Protein AF-A0A5K0XJ18-F1 (afdb_monomer_lite)

Structure (mmCIF, N/CA/C/O backbone):
data_AF-A0A5K0XJ18-F1
#
_entry.id   AF-A0A5K0XJ18-F1
#
loop_
_atom_site.group_PDB
_atom_site.id
_atom_site.type_symbol
_atom_site.label_atom_id
_atom_site.label_alt_id
_atom_site.label_comp_id
_atom_site.label_asym_id
_atom_site.label_entity_id
_atom_site.label_seq_id
_atom_site.pdbx_PDB_ins_code
_atom_site.Cartn_x
_atom_site.Cartn_y
_atom_site.Cartn_z
_atom_site.occupancy
_atom_site.B_iso_or_equiv
_ato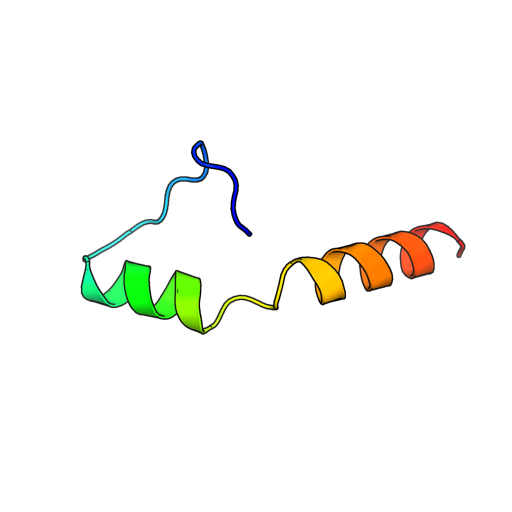m_site.auth_seq_id
_atom_site.auth_comp_id
_atom_site.auth_asym_id
_atom_site.auth_atom_id
_atom_site.pdbx_PDB_model_num
ATOM 1 N N . GLY A 1 1 ? 1.767 -9.042 -3.746 1.00 77.00 1 GLY A N 1
ATOM 2 C CA . GLY A 1 1 ? 1.072 -8.349 -2.643 1.00 77.00 1 GLY A CA 1
ATOM 3 C C . GLY A 1 1 ? 1.826 -7.086 -2.282 1.00 77.00 1 GLY A C 1
ATOM 4 O O . GLY A 1 1 ? 2.803 -6.778 -2.957 1.00 77.00 1 GLY A O 1
ATOM 5 N N . PHE A 1 2 ? 1.377 -6.363 -1.258 1.00 85.19 2 PHE A N 1
ATOM 6 C CA . PHE A 1 2 ? 2.133 -5.244 -0.684 1.00 85.19 2 PHE A CA 1
ATOM 7 C C . PHE A 1 2 ? 3.237 -5.754 0.244 1.00 85.19 2 PHE A C 1
ATOM 9 O O . PHE A 1 2 ? 3.129 -6.856 0.771 1.00 85.19 2 PHE A O 1
ATOM 16 N N . SER A 1 3 ? 4.288 -4.957 0.431 1.00 88.81 3 SER A N 1
ATOM 17 C CA . SER A 1 3 ? 5.298 -5.213 1.463 1.00 88.81 3 SER A CA 1
ATOM 18 C C . SER A 1 3 ? 4.708 -4.956 2.849 1.00 88.81 3 SER A C 1
ATOM 20 O O . SER A 1 3 ? 3.988 -3.975 3.022 1.00 88.81 3 SER A O 1
ATOM 22 N N . ASP A 1 4 ? 5.088 -5.754 3.847 1.00 89.00 4 ASP A N 1
ATOM 23 C CA . ASP A 1 4 ? 4.673 -5.565 5.247 1.00 89.00 4 ASP A CA 1
ATOM 24 C C . ASP A 1 4 ? 5.124 -4.214 5.824 1.00 89.00 4 ASP A C 1
ATOM 26 O O . ASP A 1 4 ? 4.546 -3.704 6.780 1.00 89.00 4 ASP A O 1
ATOM 30 N N . LYS A 1 5 ? 6.146 -3.598 5.217 1.00 93.62 5 LYS A N 1
ATOM 31 C CA . LYS A 1 5 ? 6.631 -2.261 5.589 1.00 93.62 5 LYS A CA 1
ATOM 32 C C . LYS A 1 5 ? 5.789 -1.126 4.992 1.00 93.62 5 LYS A C 1
ATOM 34 O O . LYS A 1 5 ? 6.048 0.037 5.292 1.00 93.62 5 LYS A O 1
ATOM 39 N N . TYR A 1 6 ? 4.834 -1.424 4.109 1.00 89.31 6 TYR A N 1
ATOM 40 C CA . TYR A 1 6 ? 4.030 -0.405 3.442 1.00 89.31 6 TYR A CA 1
ATOM 41 C C . TYR A 1 6 ? 2.947 0.138 4.381 1.00 89.31 6 TYR A C 1
ATOM 43 O O . TYR A 1 6 ? 2.101 -0.603 4.881 1.00 89.31 6 TYR A O 1
ATOM 51 N N . VAL A 1 7 ? 2.952 1.453 4.605 1.00 92.62 7 VAL A N 1
ATOM 52 C CA . VAL A 1 7 ? 2.034 2.100 5.548 1.00 92.62 7 VAL A CA 1
ATOM 53 C C . VAL A 1 7 ? 0.854 2.723 4.806 1.00 92.62 7 VAL A C 1
ATOM 55 O O . VAL A 1 7 ? 0.988 3.751 4.146 1.00 92.62 7 VAL A O 1
ATOM 58 N N . PHE A 1 8 ? -0.330 2.129 4.967 1.00 93.12 8 PHE A N 1
ATOM 59 C CA . PHE A 1 8 ? -1.592 2.703 4.490 1.00 93.12 8 PHE A CA 1
ATOM 60 C C . PHE A 1 8 ? -2.102 3.799 5.435 1.00 93.12 8 PHE A C 1
ATOM 62 O O . PHE A 1 8 ? -2.074 3.644 6.662 1.00 93.12 8 P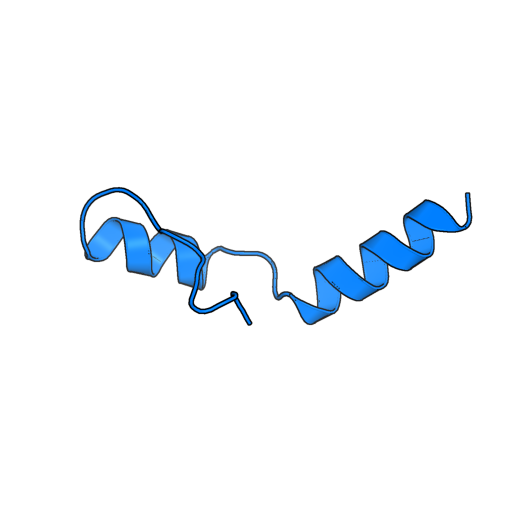HE A O 1
ATOM 69 N N . GLN A 1 9 ? -2.637 4.881 4.870 1.00 95.25 9 GLN A N 1
ATOM 70 C CA . GLN A 1 9 ? -3.071 6.067 5.617 1.00 95.25 9 GLN A CA 1
ATOM 71 C C . GLN A 1 9 ? -4.602 6.177 5.724 1.00 95.25 9 GLN A C 1
ATOM 73 O O . GLN A 1 9 ? -5.343 5.707 4.859 1.00 95.25 9 GLN A O 1
ATOM 78 N N . GLY A 1 10 ? -5.083 6.838 6.783 1.00 95.81 10 GLY A N 1
ATOM 79 C CA . GLY A 1 10 ? -6.508 7.086 7.033 1.00 95.81 10 GLY A CA 1
ATOM 80 C C . GLY A 1 10 ? -7.205 6.014 7.881 1.00 95.81 10 GLY A C 1
ATOM 81 O O . GLY A 1 10 ? -6.565 5.200 8.547 1.00 95.81 10 GLY A O 1
ATOM 82 N N . THR A 1 11 ? -8.543 6.032 7.881 1.00 97.81 11 THR A N 1
ATOM 83 C CA . THR A 1 11 ? -9.377 5.107 8.671 1.00 97.81 11 THR A CA 1
ATOM 84 C C . THR A 1 11 ? -9.270 3.663 8.176 1.00 97.81 11 THR A C 1
ATOM 86 O O . THR A 1 11 ? -8.899 3.413 7.030 1.00 97.81 11 THR A O 1
ATOM 89 N N . ILE A 1 12 ? -9.672 2.693 9.003 1.00 96.00 12 ILE A N 1
ATOM 90 C CA . ILE A 1 12 ? -9.681 1.265 8.633 1.00 96.00 12 ILE A CA 1
ATOM 91 C C . ILE A 1 12 ? -10.452 1.017 7.322 1.00 96.00 12 ILE A C 1
ATOM 93 O O . ILE A 1 12 ? -9.964 0.308 6.445 1.00 96.00 12 ILE A O 1
ATOM 97 N N . LYS A 1 13 ? -11.611 1.666 7.129 1.00 97.06 13 LYS A N 1
ATOM 98 C CA . LYS A 1 13 ? -12.398 1.558 5.887 1.00 97.06 13 LYS A CA 1
ATOM 99 C C . LYS A 1 13 ? -11.647 2.110 4.667 1.00 97.06 13 LYS A C 1
ATOM 101 O O . LYS A 1 13 ? -11.731 1.528 3.586 1.00 97.06 13 LYS A O 1
ATOM 106 N N . ASN A 1 14 ? -10.890 3.197 4.836 1.00 95.00 14 ASN A N 1
ATOM 107 C CA . ASN A 1 14 ? -10.056 3.757 3.770 1.00 95.00 14 ASN A CA 1
ATOM 108 C C . ASN A 1 14 ? -8.908 2.810 3.403 1.00 95.00 14 ASN A C 1
ATOM 110 O O . ASN A 1 14 ? -8.651 2.620 2.217 1.00 95.00 14 ASN A O 1
ATOM 114 N N . LYS A 1 15 ? -8.279 2.159 4.390 1.00 95.06 15 LYS A N 1
ATOM 115 C CA . LYS A 1 15 ? -7.219 1.165 4.155 1.00 95.06 15 LYS A CA 1
ATOM 116 C C . LYS A 1 15 ? -7.736 -0.043 3.371 1.00 95.06 15 LYS A C 1
ATOM 118 O O . LYS A 1 15 ? -7.118 -0.425 2.384 1.00 95.06 15 LYS A O 1
ATOM 123 N N . TYR A 1 16 ? -8.908 -0.581 3.725 1.00 94.56 16 TYR A N 1
ATOM 124 C CA . TYR A 1 16 ? -9.5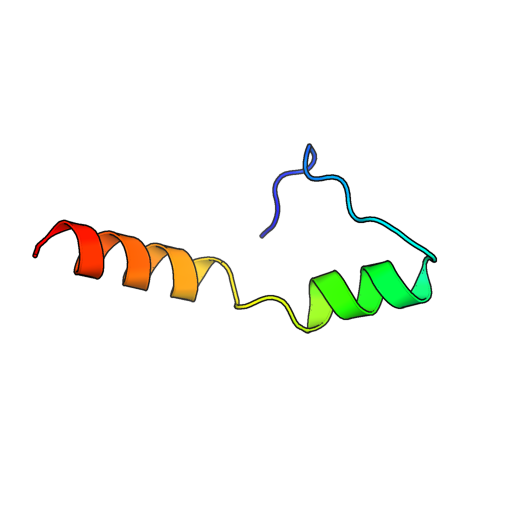33 -1.663 2.951 1.00 94.56 16 TYR A CA 1
ATOM 125 C C . TYR A 1 16 ? -9.803 -1.265 1.495 1.00 94.56 16 TYR A C 1
ATOM 127 O O . TYR A 1 16 ? -9.533 -2.051 0.591 1.00 94.56 16 TYR A O 1
ATOM 135 N N . ARG A 1 17 ? -10.276 -0.035 1.251 1.00 93.69 17 ARG A N 1
ATOM 136 C CA . ARG A 1 17 ? -10.450 0.483 -0.117 1.00 93.69 17 ARG A CA 1
ATOM 137 C C . ARG A 1 17 ? -9.122 0.642 -0.854 1.00 93.69 17 ARG A C 1
ATOM 139 O O . ARG A 1 17 ? -9.056 0.282 -2.019 1.00 93.69 17 ARG A O 1
ATOM 146 N N . GLN A 1 18 ? -8.077 1.155 -0.202 1.00 93.19 18 GLN A N 1
ATOM 147 C CA . GLN A 1 18 ? -6.744 1.286 -0.806 1.00 93.19 18 GLN A CA 1
ATOM 148 C C . GLN A 1 18 ? -6.178 -0.078 -1.214 1.00 93.19 18 GLN A C 1
ATOM 150 O O . GLN A 1 18 ? -5.655 -0.203 -2.314 1.00 93.19 18 GLN A O 1
ATOM 155 N N . ILE A 1 19 ? -6.332 -1.102 -0.369 1.00 90.19 19 ILE A N 1
ATOM 156 C CA . ILE A 1 19 ? -5.890 -2.470 -0.674 1.00 90.19 19 ILE A CA 1
ATOM 157 C C . ILE A 1 19 ? -6.726 -3.071 -1.812 1.00 90.19 19 ILE A C 1
ATOM 159 O O . ILE A 1 19 ? -6.160 -3.619 -2.752 1.00 90.19 19 ILE A O 1
ATOM 163 N N . GLY A 1 20 ? -8.057 -2.957 -1.744 1.00 88.44 20 GLY A N 1
ATOM 164 C CA . GLY A 1 20 ? -8.970 -3.556 -2.725 1.00 88.44 20 GLY A CA 1
ATOM 165 C C . GLY A 1 20 ? -8.965 -2.883 -4.101 1.00 88.44 20 GLY A C 1
ATOM 166 O O . GLY A 1 20 ? -9.168 -3.560 -5.102 1.00 88.44 20 GLY A O 1
ATOM 167 N N . ASN A 1 21 ? -8.705 -1.574 -4.162 1.00 86.50 21 ASN A N 1
ATOM 168 C CA . ASN A 1 21 ? -8.632 -0.820 -5.419 1.00 86.50 21 ASN A CA 1
ATOM 169 C C . ASN A 1 21 ? -7.228 -0.799 -6.029 1.00 86.50 21 ASN A C 1
ATOM 171 O O . ASN A 1 2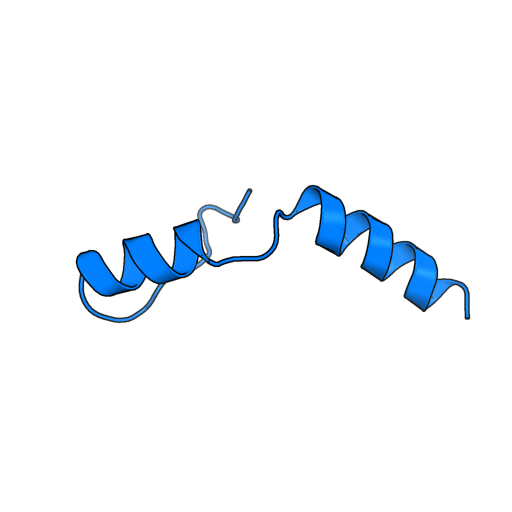1 ? -7.051 -0.280 -7.132 1.00 86.50 21 ASN A O 1
ATOM 175 N N . ALA A 1 22 ? -6.212 -1.280 -5.313 1.00 84.81 22 ALA A N 1
ATOM 176 C CA . ALA A 1 22 ? -4.871 -1.281 -5.853 1.00 84.81 22 ALA A CA 1
ATOM 177 C C . ALA A 1 22 ? -4.765 -2.222 -7.046 1.00 84.81 22 ALA A C 1
ATOM 179 O O . ALA A 1 22 ? -5.306 -3.329 -7.050 1.00 84.81 22 ALA A O 1
ATOM 180 N N . VAL A 1 23 ? -4.018 -1.776 -8.054 1.00 75.19 23 VAL A N 1
ATOM 181 C CA . VAL A 1 23 ? -3.711 -2.603 -9.215 1.00 75.19 23 VAL A CA 1
ATOM 182 C C . VAL A 1 23 ? -2.997 -3.865 -8.722 1.00 75.19 23 VAL A C 1
ATOM 184 O O . VAL A 1 23 ? -2.049 -3.751 -7.937 1.00 75.19 23 VAL A O 1
ATOM 187 N N . PRO A 1 24 ? -3.417 -5.066 -9.160 1.00 68.56 24 PRO A N 1
ATOM 188 C CA . PRO A 1 24 ? -2.793 -6.300 -8.726 1.00 68.56 24 PRO A CA 1
ATOM 189 C C . PRO A 1 24 ? -1.275 -6.244 -8.974 1.00 68.56 24 PRO A C 1
ATOM 191 O O . PRO A 1 24 ? -0.850 -6.058 -10.118 1.00 68.56 24 PRO A O 1
ATOM 194 N N . PRO A 1 25 ? -0.439 -6.437 -7.935 1.00 63.94 25 PRO A N 1
ATOM 195 C CA . PRO A 1 25 ? 1.017 -6.353 -8.054 1.00 63.94 25 PRO A CA 1
ATOM 196 C C . PRO A 1 25 ? 1.653 -7.205 -9.172 1.00 63.94 25 PRO A C 1
ATOM 198 O O . PRO A 1 25 ? 2.626 -6.736 -9.760 1.00 63.94 25 PRO A O 1
ATOM 201 N N . PRO A 1 26 ? 1.128 -8.399 -9.539 1.00 60.22 26 PRO A N 1
ATOM 202 C CA . PRO A 1 26 ? 1.654 -9.157 -10.679 1.00 60.22 26 PRO A CA 1
ATOM 203 C C . PRO A 1 26 ? 1.506 -8.424 -12.021 1.00 60.22 26 PRO A C 1
ATOM 205 O O . PRO A 1 26 ? 2.404 -8.491 -12.856 1.00 60.22 26 PRO A O 1
ATOM 208 N N . LEU A 1 27 ? 0.407 -7.684 -12.211 1.00 60.91 27 LEU A N 1
ATOM 209 C CA . LEU A 1 27 ? 0.150 -6.923 -13.434 1.00 60.91 27 LEU A CA 1
ATOM 210 C C . LEU A 1 27 ? 1.067 -5.694 -13.518 1.00 60.91 27 LEU A C 1
ATOM 212 O O . LEU A 1 27 ? 1.651 -5.429 -14.564 1.00 60.91 27 LEU A O 1
ATOM 216 N N . ALA A 1 28 ? 1.256 -4.984 -12.401 1.00 68.06 28 ALA A N 1
ATOM 217 C CA . ALA A 1 28 ? 2.146 -3.823 -12.331 1.00 68.06 28 ALA A 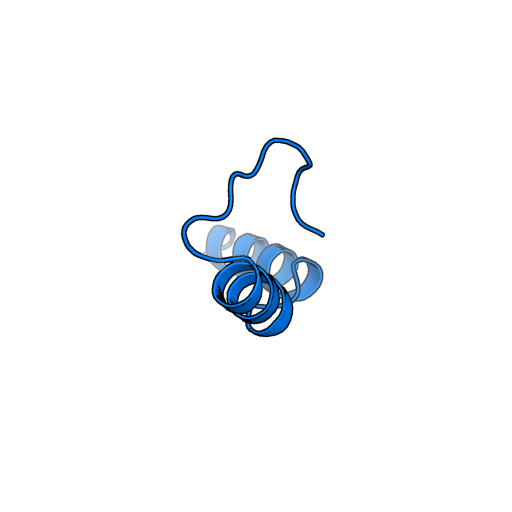CA 1
ATOM 218 C C . ALA A 1 28 ? 3.626 -4.197 -12.540 1.00 68.06 28 ALA A C 1
ATOM 220 O O . ALA A 1 28 ? 4.358 -3.462 -13.201 1.00 68.06 28 ALA A O 1
ATOM 221 N N . TYR A 1 29 ? 4.061 -5.352 -12.022 1.00 66.44 29 TYR A N 1
ATOM 222 C CA . TYR A 1 29 ? 5.423 -5.850 -12.225 1.00 66.44 29 TYR A CA 1
ATOM 223 C C . TYR A 1 29 ? 5.684 -6.200 -13.695 1.00 66.44 29 TYR A C 1
ATOM 225 O O . TYR A 1 29 ? 6.666 -5.733 -14.268 1.00 66.44 29 TYR A O 1
ATOM 233 N N . ALA A 1 30 ? 4.780 -6.951 -14.332 1.00 67.81 30 ALA A N 1
ATOM 234 C CA . ALA A 1 30 ? 4.905 -7.303 -15.746 1.00 67.81 30 ALA A CA 1
ATOM 235 C C . ALA A 1 30 ? 4.911 -6.061 -16.660 1.00 67.81 30 ALA A C 1
ATOM 237 O O . ALA A 1 30 ? 5.711 -5.983 -17.594 1.00 67.81 30 ALA A O 1
ATOM 238 N N . LEU A 1 31 ? 4.072 -5.062 -16.359 1.00 64.06 31 LEU A N 1
ATOM 239 C CA . LEU A 1 31 ? 4.023 -3.809 -17.117 1.00 64.06 31 LEU A CA 1
ATOM 240 C C . LEU A 1 31 ? 5.300 -2.970 -16.937 1.00 64.06 31 LEU A C 1
ATOM 242 O O . LEU A 1 31 ? 5.822 -2.421 -17.904 1.00 64.06 31 LEU A O 1
ATOM 246 N N . GLY A 1 32 ? 5.831 -2.900 -15.712 1.00 71.56 32 GLY A N 1
ATOM 247 C CA . GLY A 1 32 ? 7.050 -2.149 -15.405 1.00 71.56 32 GLY A CA 1
ATOM 248 C C . GLY A 1 32 ? 8.293 -2.681 -16.125 1.00 71.56 32 GLY A C 1
ATOM 249 O O . GLY A 1 32 ? 9.122 -1.891 -16.569 1.00 71.56 32 GLY A O 1
ATOM 250 N N . TRP A 1 33 ? 8.408 -4.001 -16.302 1.00 67.81 33 TRP A N 1
ATOM 251 C CA . TRP A 1 33 ? 9.488 -4.594 -17.101 1.00 67.81 33 TRP A CA 1
ATOM 252 C C . TRP A 1 33 ? 9.360 -4.252 -18.582 1.00 67.81 33 TRP A C 1
ATOM 254 O O . TRP A 1 33 ? 10.342 -3.839 -19.191 1.00 67.81 33 TRP A O 1
ATOM 264 N N . LYS A 1 34 ? 8.148 -4.343 -19.140 1.00 67.81 34 LYS A N 1
ATOM 265 C CA . LYS A 1 34 ? 7.895 -3.981 -20.540 1.00 67.81 34 LYS A CA 1
ATOM 266 C C . LYS A 1 34 ? 8.162 -2.506 -20.845 1.00 67.81 34 LYS A C 1
ATOM 268 O O . LYS A 1 34 ? 8.619 -2.203 -21.936 1.00 67.81 34 LYS A O 1
ATOM 273 N N . LEU A 1 35 ? 7.923 -1.602 -19.893 1.00 64.56 35 LEU A N 1
ATOM 274 C CA . LEU A 1 35 ? 8.253 -0.177 -20.032 1.00 64.56 35 LEU A CA 1
ATOM 275 C C . LEU A 1 35 ? 9.757 0.114 -19.950 1.00 64.56 35 LEU A C 1
ATOM 277 O O . LEU A 1 35 ? 10.203 1.106 -20.506 1.00 64.56 35 LEU A O 1
ATOM 281 N N . LYS A 1 36 ? 10.535 -0.726 -19.257 1.00 68.62 36 LYS A N 1
ATOM 282 C CA . LYS A 1 36 ? 11.992 -0.568 -19.124 1.00 68.62 36 LYS A CA 1
ATOM 283 C C . LYS A 1 36 ? 12.768 -1.061 -20.357 1.00 68.62 36 LYS A C 1
ATOM 285 O O . LYS A 1 36 ? 13.948 -0.763 -20.484 1.00 68.62 36 LYS A O 1
ATOM 290 N N . GLU A 1 37 ? 12.125 -1.841 -21.226 1.00 63.91 37 GLU A N 1
ATOM 291 C CA . GLU A 1 37 ? 12.682 -2.308 -22.506 1.00 63.91 37 GLU A CA 1
ATO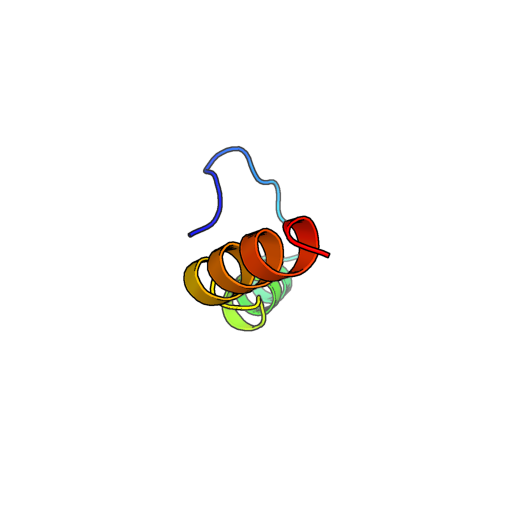M 292 C C . GLU A 1 37 ? 12.622 -1.252 -23.629 1.00 63.91 37 GLU A C 1
ATOM 294 O O . GLU A 1 37 ? 13.187 -1.494 -24.695 1.00 63.91 37 GLU A O 1
ATOM 299 N N . VAL A 1 38 ? 11.939 -0.119 -23.410 1.00 52.16 38 VAL A N 1
ATOM 300 C CA . VAL A 1 38 ? 11.773 0.990 -24.372 1.00 52.16 38 VAL A CA 1
ATOM 301 C C . VAL A 1 38 ? 12.772 2.101 -24.069 1.00 52.16 38 VAL A C 1
ATOM 303 O O . VAL A 1 38 ? 13.344 2.643 -25.039 1.00 52.16 38 VAL A O 1
#

Sequence (38 aa):
GFSDKYVFQGTIKNKYRQIGNAVPPPLAYALGWKLKEV

InterPro domains:
  IPR001525 C-5 cytosine methyltransferase [PF00145] (1-36)
  IPR029063 S-adenosyl-L-methionine-dependent methyltransferase superfamily [G3DSA:3.40.50.150] (4-34)
  IPR029063 S-adenosyl-L-methionine-dependent methyltransferase superfamily [SSF53335] (1-37)
  IPR031303 DNA methylase, C-5 cytosine-specific, conserved site [PS00095] (17-35)
  IPR050390 DNA Cytosine-5 Methyltransferase [PTHR10629] (1-37)

Foldseek 3Di:
DDDPPDDDDDDPVSSVCCVVVDDPPVVVVVVVVVVVVD

pLDDT: mean 80.62, std 13.63, range [52.16, 97.81]

Organism: NCBI:txid210225

Secondary structure (DSSP, 8-state):
---TT----S-HHHHHHHHHHSPPHHHHHHHHHHHHT-

Radius of gyration: 12.81 Å; chains: 1; bounding box: 25×16×33 Å